Protein AF-A0AAP2CKX7-F1 (afdb_monomer_lite)

Organism: NCBI:txid2841044

Foldseek 3Di:
DDDDDDDDDDPPPPDPPPQQDVQVLFDWDDDQKTWTWADWFDFPFQKIWIWIWIGHPRKIWIWIKIARLQAQKIKTFTAKIADCQADRLPRDNDIDGLCVQLVVLVVVQLDDQDKDFVVRNQVSRPVRGSDMDMDRDPDRRPSSCRPPVPNNHRDGIGGGYHDD

pLDDT: mean 79.12, std 16.48, range [36.06, 96.19]

Radius of gyration: 20.87 Å; chains: 1; bounding box: 55×36×77 Å

Sequence (164 aa):
MNLAAAITLGAFAASPAMGFDLARCARDVSGIGYNSEEDHRDHGGGVVTYVAKTCINGDCIRASLVVGCGSGKMVSAVSACEEVEPGFCSGKTRAMDAADLVHPALLGMVNSDEALTMEDVARRLKSKALRVSSATLDREVCACRAAYPGLRNGKTRFRLGAGQ

Structure (mmCIF, N/CA/C/O backbone):
data_AF-A0AAP2CKX7-F1
#
_entry.id   AF-A0AAP2CKX7-F1
#
loop_
_atom_site.group_PDB
_atom_site.id
_atom_site.type_symbol
_atom_site.label_atom_id
_atom_site.label_alt_id
_atom_site.label_comp_id
_atom_site.label_asym_id
_atom_site.label_entity_id
_atom_site.label_seq_id
_atom_site.pdbx_PDB_ins_code
_atom_site.Cartn_x
_atom_site.Cartn_y
_atom_site.Cartn_z
_atom_site.occupancy
_atom_site.B_iso_or_equiv
_atom_site.auth_seq_id
_atom_site.auth_comp_id
_atom_site.auth_asym_id
_atom_site.auth_atom_id
_atom_site.pdbx_PDB_model_num
ATOM 1 N N . MET A 1 1 ? -39.928 -24.674 54.264 1.00 38.78 1 MET A N 1
ATOM 2 C CA . MET A 1 1 ? -39.775 -25.242 52.907 1.00 38.78 1 MET A CA 1
ATOM 3 C C . MET A 1 1 ? -39.306 -24.109 52.009 1.00 38.78 1 MET A C 1
ATOM 5 O O . MET A 1 1 ? -40.083 -23.197 51.768 1.00 38.78 1 MET A O 1
ATOM 9 N N . ASN A 1 2 ? -38.023 -24.093 51.643 1.00 36.06 2 ASN A N 1
ATOM 10 C CA . ASN A 1 2 ? -37.410 -22.997 50.886 1.00 36.06 2 ASN A CA 1
ATOM 11 C C . ASN A 1 2 ? -37.512 -23.288 49.383 1.00 36.06 2 ASN A C 1
ATOM 13 O O . ASN A 1 2 ? -37.008 -24.310 48.923 1.00 36.06 2 ASN A O 1
ATOM 17 N N . LEU A 1 3 ? -38.183 -22.402 48.644 1.00 46.50 3 LEU A N 1
ATOM 18 C CA . LEU A 1 3 ? -38.277 -22.424 47.185 1.00 46.50 3 LEU A CA 1
ATOM 19 C C . LEU A 1 3 ? -37.004 -21.788 46.601 1.00 46.50 3 LEU A C 1
ATOM 21 O O . LEU A 1 3 ? -36.755 -20.604 46.819 1.00 46.50 3 LEU A O 1
ATOM 25 N N . ALA A 1 4 ? -36.205 -22.559 45.865 1.00 46.38 4 ALA A N 1
ATOM 26 C CA . ALA A 1 4 ? -35.079 -22.046 45.090 1.00 46.38 4 ALA A CA 1
ATOM 27 C C . ALA A 1 4 ? -35.533 -21.811 43.640 1.00 46.38 4 ALA A C 1
ATOM 29 O O . ALA A 1 4 ? -35.856 -22.758 42.925 1.00 46.38 4 ALA A O 1
ATOM 30 N N . ALA A 1 5 ? -35.584 -20.546 43.222 1.00 51.22 5 ALA A N 1
ATOM 31 C CA . ALA A 1 5 ? -35.857 -20.150 41.844 1.00 51.22 5 ALA A CA 1
ATOM 32 C C . ALA A 1 5 ? -34.555 -20.203 41.027 1.00 51.22 5 ALA A C 1
ATOM 34 O O . ALA A 1 5 ? -33.625 -19.439 41.277 1.00 51.22 5 ALA A O 1
ATOM 35 N N . ALA A 1 6 ? -34.486 -21.113 40.056 1.00 50.28 6 ALA A N 1
ATOM 36 C CA . ALA A 1 6 ? -33.382 -21.209 39.109 1.00 50.28 6 ALA A CA 1
ATOM 37 C C . ALA A 1 6 ? -33.631 -20.263 37.922 1.00 50.28 6 ALA A C 1
ATOM 39 O O . ALA A 1 6 ? -34.524 -20.495 37.109 1.00 50.28 6 ALA A O 1
ATOM 40 N N . ILE A 1 7 ? -32.841 -19.192 37.825 1.00 57.84 7 ILE A N 1
ATOM 41 C CA . ILE A 1 7 ? -32.829 -18.286 36.671 1.00 57.84 7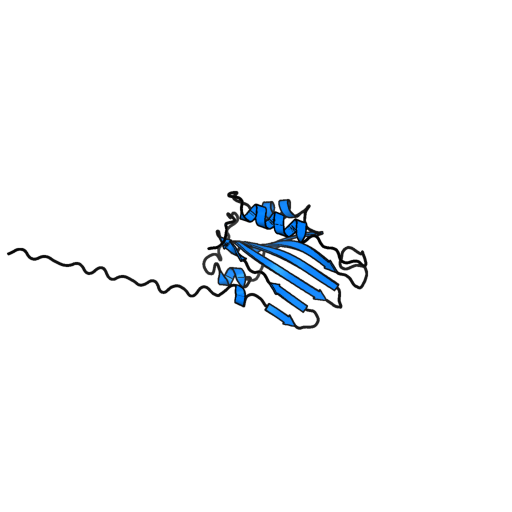 ILE A CA 1
ATOM 42 C C . ILE A 1 7 ? -31.951 -18.922 35.591 1.00 57.84 7 ILE A C 1
ATOM 44 O O . ILE A 1 7 ? -30.731 -18.999 35.723 1.00 57.84 7 ILE A O 1
ATOM 48 N N . THR A 1 8 ? -32.579 -19.401 34.524 1.00 55.12 8 THR A N 1
ATOM 49 C CA . THR A 1 8 ? -31.906 -19.905 33.324 1.00 55.12 8 THR A CA 1
ATOM 50 C C . THR A 1 8 ? -31.454 -18.707 32.486 1.00 55.12 8 THR A C 1
ATOM 52 O O . THR A 1 8 ? -32.265 -18.061 31.827 1.00 55.12 8 THR A O 1
ATOM 55 N N . LEU A 1 9 ? -30.159 -18.374 32.522 1.00 51.97 9 LEU A N 1
ATOM 56 C CA . LEU A 1 9 ? -29.577 -17.429 31.567 1.00 51.97 9 LEU A CA 1
ATOM 57 C C . LEU A 1 9 ? -29.549 -18.077 30.177 1.00 51.97 9 LEU A C 1
ATOM 59 O O . LEU A 1 9 ? -28.812 -19.033 29.940 1.00 51.97 9 LEU A O 1
ATOM 63 N N . GLY A 1 10 ? -30.348 -17.538 29.256 1.00 49.22 10 GLY A N 1
ATOM 64 C CA . GLY A 1 10 ? -30.274 -17.864 27.837 1.00 49.22 10 GLY A CA 1
ATOM 65 C C . GLY A 1 10 ? -28.946 -17.388 27.254 1.00 49.22 10 GLY A C 1
ATOM 66 O O . GLY A 1 10 ? -28.724 -16.189 27.091 1.00 49.22 10 GLY A O 1
ATOM 67 N N . ALA A 1 11 ? -28.063 -18.332 26.938 1.00 49.31 11 ALA A N 1
ATOM 68 C CA . ALA A 1 11 ? -26.871 -18.073 26.150 1.00 49.31 11 ALA A CA 1
ATOM 69 C C . ALA A 1 11 ? -27.298 -17.750 24.710 1.00 49.31 11 ALA A C 1
ATOM 71 O O . ALA A 1 11 ? -27.610 -18.645 23.925 1.00 49.31 11 ALA A O 1
ATOM 72 N N . PHE A 1 12 ? -27.327 -16.465 24.357 1.00 51.00 12 PHE A N 1
ATOM 73 C CA . PHE A 1 12 ? -27.335 -16.054 22.958 1.00 51.00 12 PHE A CA 1
ATOM 74 C C . PHE A 1 12 ? -25.998 -16.481 22.350 1.00 51.00 12 PHE A C 1
ATOM 76 O O . PHE A 1 12 ? -24.978 -15.818 22.530 1.00 51.00 12 PHE A O 1
ATOM 83 N N . ALA A 1 13 ? -25.997 -17.621 21.660 1.00 47.34 13 ALA A N 1
ATOM 84 C CA . ALA A 1 13 ? -24.900 -18.017 20.798 1.00 47.34 13 ALA A CA 1
ATOM 85 C C . ALA A 1 13 ? -24.795 -16.978 19.675 1.00 47.34 13 ALA A C 1
ATOM 87 O O . ALA A 1 13 ? -25.547 -17.018 18.700 1.00 47.34 13 ALA A O 1
ATOM 88 N N . ALA A 1 14 ? -23.889 -16.012 19.834 1.00 51.59 14 ALA A N 1
ATOM 89 C CA . ALA A 1 14 ? -23.436 -15.188 18.730 1.00 51.59 14 ALA A CA 1
ATOM 90 C C . ALA A 1 14 ? -22.883 -16.151 17.678 1.00 51.59 14 ALA A C 1
ATOM 92 O O . ALA A 1 14 ? -21.846 -16.780 17.884 1.00 51.59 14 ALA A O 1
ATOM 93 N N . SER A 1 15 ? -23.623 -16.342 16.585 1.00 44.16 15 SER A N 1
ATOM 94 C CA . SER A 1 15 ? -23.098 -17.080 15.442 1.00 44.16 15 SER A CA 1
ATOM 95 C C . SER A 1 15 ? -21.787 -16.402 15.045 1.00 44.16 15 SER A C 1
ATOM 97 O O . SER A 1 15 ? -21.792 -15.173 14.915 1.00 44.16 15 SER A O 1
ATOM 99 N N . PRO A 1 16 ? -20.668 -17.136 14.888 1.00 42.84 16 PRO A N 1
ATOM 100 C CA . PRO A 1 16 ? -19.464 -16.528 14.356 1.00 42.84 16 PRO A CA 1
ATOM 101 C C . PRO A 1 16 ? -19.859 -15.978 12.991 1.00 42.84 16 PRO A C 1
ATOM 103 O O . PRO A 1 16 ? -20.268 -16.731 12.105 1.00 42.84 16 PRO A O 1
ATOM 106 N N . ALA A 1 17 ? -19.838 -14.653 12.850 1.00 45.62 17 ALA A N 1
ATOM 107 C CA . ALA A 1 17 ? -19.926 -14.039 11.544 1.00 45.62 17 ALA A CA 1
ATOM 108 C C . ALA A 1 17 ? -18.815 -14.704 10.735 1.00 45.62 17 ALA A C 1
ATOM 110 O O . ALA A 1 17 ? -1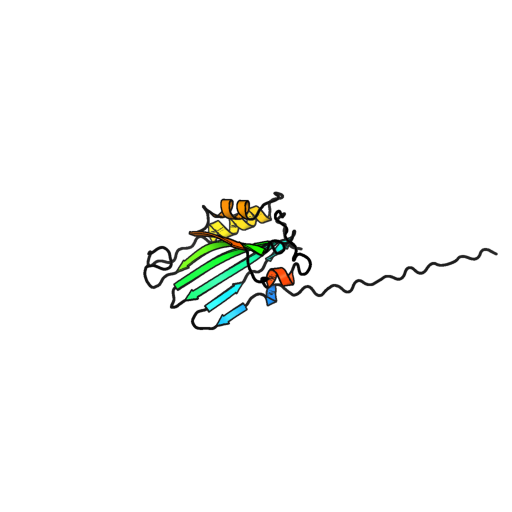7.646 -14.570 11.092 1.00 45.62 17 ALA A O 1
ATOM 111 N N . MET A 1 18 ? -19.183 -15.516 9.740 1.00 41.56 18 MET A N 1
ATOM 112 C CA . MET A 1 18 ? -18.214 -16.115 8.835 1.00 41.56 18 MET A CA 1
ATOM 113 C C . MET A 1 18 ? -17.551 -14.946 8.117 1.00 41.56 18 MET A C 1
ATOM 115 O O . MET A 1 18 ? -18.101 -14.411 7.153 1.00 41.56 18 MET A O 1
ATOM 119 N N . GLY A 1 19 ? -16.434 -14.483 8.680 1.00 49.94 19 GLY A N 1
ATOM 120 C CA . GLY A 1 19 ? -15.604 -13.444 8.108 1.00 49.94 19 GLY A CA 1
ATOM 121 C C . GLY A 1 19 ? -15.296 -13.871 6.688 1.00 49.94 19 GLY A C 1
ATOM 122 O O . GLY A 1 19 ? -14.912 -15.014 6.439 1.00 49.94 19 GLY A O 1
ATOM 123 N N . PHE A 1 20 ? -15.583 -12.992 5.739 1.00 55.59 20 PHE A N 1
ATOM 124 C CA . PHE A 1 20 ? -15.245 -13.246 4.354 1.00 55.59 20 PHE A CA 1
ATOM 125 C C . PHE A 1 20 ? -13.727 -13.460 4.293 1.00 55.59 20 PHE A C 1
ATOM 127 O O . PHE A 1 20 ? -12.968 -12.603 4.734 1.00 55.59 20 PHE A O 1
ATOM 134 N N . ASP A 1 21 ? -13.298 -14.625 3.816 1.00 70.88 21 ASP A N 1
ATOM 135 C CA . ASP A 1 21 ? -11.884 -14.995 3.783 1.00 70.88 21 ASP A CA 1
ATOM 136 C C . ASP A 1 21 ? -11.108 -14.045 2.854 1.00 70.88 21 ASP A C 1
ATOM 138 O O . ASP A 1 21 ? -11.460 -13.896 1.679 1.00 70.88 21 ASP A O 1
ATOM 142 N N . LEU A 1 22 ? -10.055 -13.405 3.375 1.00 74.69 22 LEU A N 1
ATOM 143 C CA . LEU A 1 22 ? -9.169 -12.519 2.613 1.00 74.69 22 LEU A CA 1
ATOM 144 C C . LEU A 1 22 ? -8.532 -13.230 1.415 1.00 74.69 22 LEU A C 1
ATOM 146 O O . LEU A 1 22 ? -8.267 -12.580 0.403 1.00 74.69 22 LEU A O 1
ATOM 150 N N . ALA A 1 23 ? -8.362 -14.554 1.470 1.00 72.00 23 ALA A N 1
ATOM 151 C CA . ALA A 1 23 ? -7.870 -15.333 0.338 1.00 72.00 23 ALA A CA 1
ATOM 152 C C . ALA A 1 23 ? -8.805 -15.249 -0.882 1.00 72.00 23 ALA A C 1
ATOM 154 O O . ALA A 1 23 ? -8.352 -15.355 -2.017 1.00 72.00 23 ALA A O 1
ATOM 155 N N . ARG A 1 24 ? -10.105 -14.983 -0.682 1.00 75.69 24 ARG A N 1
ATOM 156 C CA . ARG A 1 24 ? -11.073 -14.773 -1.777 1.00 75.69 24 ARG A CA 1
ATOM 157 C C . ARG A 1 24 ? -10.989 -13.385 -2.409 1.00 75.69 24 ARG A C 1
ATOM 159 O O . ARG A 1 24 ? -11.680 -13.128 -3.398 1.00 75.69 24 ARG A O 1
ATOM 166 N N . CYS A 1 25 ? -10.211 -12.477 -1.822 1.00 77.19 25 CYS A N 1
ATOM 167 C CA . CYS A 1 25 ? -9.926 -11.181 -2.423 1.00 77.19 25 CYS A CA 1
ATOM 168 C C . CYS A 1 25 ? -8.808 -11.243 -3.454 1.00 77.19 25 CYS A C 1
ATOM 170 O O . CYS A 1 25 ? -8.800 -10.383 -4.332 1.00 77.19 25 CYS A O 1
ATOM 172 N N . ALA A 1 26 ? -7.963 -12.279 -3.409 1.00 76.75 26 ALA A N 1
ATOM 173 C CA . ALA A 1 26 ? -7.012 -12.519 -4.475 1.00 76.75 26 ALA A CA 1
ATOM 174 C C . ALA A 1 26 ? -7.781 -12.705 -5.788 1.00 76.75 26 ALA A C 1
ATOM 176 O O . ALA A 1 26 ? -8.664 -13.563 -5.905 1.00 76.75 26 ALA A O 1
ATOM 177 N N . ARG A 1 27 ? -7.511 -11.834 -6.754 1.00 71.75 27 ARG A N 1
ATOM 178 C CA . ARG A 1 27 ? -8.191 -11.824 -8.047 1.00 71.75 27 ARG A CA 1
ATOM 179 C C . ARG A 1 27 ? -7.157 -11.672 -9.132 1.00 71.75 27 ARG A C 1
ATOM 181 O O . ARG A 1 27 ? -6.416 -10.702 -9.114 1.00 71.75 27 ARG A O 1
ATOM 188 N N . ASP A 1 28 ? -7.211 -12.570 -10.103 1.00 57.94 28 ASP A N 1
ATOM 189 C CA . ASP A 1 28 ? -6.584 -12.397 -11.404 1.00 57.94 28 ASP A CA 1
ATOM 190 C C . ASP A 1 28 ? -7.646 -11.894 -12.380 1.00 57.94 28 ASP A C 1
ATOM 192 O O . ASP A 1 28 ? -8.629 -12.583 -12.662 1.00 57.94 28 ASP A O 1
ATOM 196 N N . VAL A 1 29 ? -7.481 -10.675 -12.888 1.00 52.41 29 VAL A N 1
ATOM 197 C CA . VAL A 1 29 ? -8.345 -10.126 -13.936 1.00 52.41 29 VAL A CA 1
ATOM 198 C C . VAL A 1 29 ? -7.585 -10.197 -15.254 1.00 52.41 29 VAL A C 1
ATOM 200 O O . VAL A 1 29 ? -6.686 -9.399 -15.517 1.00 52.41 29 VAL A O 1
ATOM 203 N N . SER A 1 30 ? -7.950 -11.170 -16.088 1.00 39.97 30 SER A N 1
ATOM 204 C CA . SER A 1 30 ? -7.443 -11.317 -17.453 1.00 39.97 30 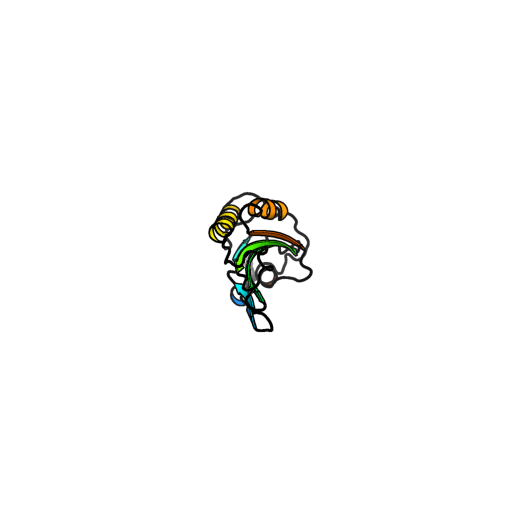SER A CA 1
ATOM 205 C C . SER A 1 30 ? -8.237 -10.429 -18.424 1.00 39.97 30 SER A C 1
ATOM 207 O O . SER A 1 30 ? -9.419 -10.683 -18.664 1.00 39.97 30 SER A O 1
ATOM 209 N N . GLY A 1 31 ? -7.598 -9.399 -18.990 1.00 51.97 31 GLY A N 1
ATOM 210 C CA . GLY A 1 31 ? -8.127 -8.535 -20.055 1.00 51.97 31 GLY A CA 1
ATOM 211 C C . GLY A 1 31 ? -7.009 -8.028 -20.982 1.00 51.97 31 GLY A C 1
ATOM 212 O O . GLY A 1 31 ? -5.946 -8.643 -21.054 1.00 51.97 31 GLY A O 1
ATOM 213 N N . ILE A 1 32 ? -7.225 -6.907 -21.694 1.00 44.94 32 ILE A N 1
ATOM 214 C CA . ILE A 1 32 ? -6.149 -6.158 -22.385 1.00 44.94 32 ILE A CA 1
ATOM 215 C C . ILE A 1 32 ? -5.276 -5.525 -21.289 1.00 44.94 32 ILE A C 1
ATOM 217 O O . ILE A 1 32 ? -5.475 -4.382 -20.889 1.00 44.94 32 ILE A O 1
ATOM 221 N N . GLY A 1 33 ? -4.400 -6.346 -20.716 1.00 56.81 33 GLY A N 1
ATOM 222 C CA . GLY A 1 33 ? -3.690 -6.092 -19.469 1.00 56.81 33 GLY A CA 1
ATOM 223 C C . GLY A 1 33 ? -4.048 -7.113 -18.385 1.00 56.81 33 GLY A C 1
ATOM 224 O O . GLY A 1 33 ? -5.161 -7.641 -18.335 1.00 56.81 33 GLY A O 1
ATOM 225 N N . TYR A 1 34 ? -3.080 -7.405 -17.522 1.00 70.81 34 TYR A N 1
ATOM 226 C CA . TYR A 1 34 ? -3.242 -8.306 -16.382 1.00 70.81 34 TYR A CA 1
ATOM 227 C C . TYR A 1 34 ? -3.188 -7.478 -15.103 1.00 70.81 34 TYR A C 1
ATOM 229 O O . TYR A 1 34 ? -2.181 -6.824 -14.834 1.00 70.81 34 TYR A O 1
ATOM 237 N N . ASN A 1 35 ? -4.286 -7.480 -14.347 1.00 80.69 35 ASN A N 1
ATOM 238 C CA . ASN A 1 35 ? -4.329 -6.922 -13.000 1.00 80.69 35 ASN A CA 1
ATOM 239 C C . ASN A 1 35 ? -4.484 -8.067 -12.014 1.00 80.69 35 ASN A C 1
ATOM 241 O O . ASN A 1 35 ? -5.420 -8.857 -12.158 1.00 80.69 35 ASN A O 1
ATOM 245 N N . SER A 1 36 ? -3.617 -8.125 -11.012 1.00 85.81 36 SER A N 1
ATOM 246 C CA . SER A 1 36 ? -3.781 -9.046 -9.899 1.00 85.81 36 SER A CA 1
ATOM 247 C C . SER A 1 36 ? -3.638 -8.372 -8.551 1.00 85.81 36 SER A C 1
ATOM 249 O O . SER A 1 36 ? -2.891 -7.406 -8.394 1.00 85.81 36 SER A O 1
ATOM 251 N N . GLU A 1 37 ? -4.389 -8.890 -7.586 1.00 88.88 37 GLU A N 1
ATOM 252 C CA . GLU A 1 37 ? -4.241 -8.583 -6.168 1.00 88.88 37 GLU A CA 1
ATOM 253 C C . GLU A 1 37 ? -3.839 -9.870 -5.442 1.00 88.88 37 GLU A C 1
ATOM 255 O O . GLU A 1 37 ? -4.457 -10.917 -5.638 1.00 88.88 37 GLU A O 1
ATOM 260 N N . GLU A 1 38 ? -2.789 -9.801 -4.631 1.00 89.06 38 GLU A N 1
ATOM 261 C CA . GLU A 1 38 ? -2.229 -10.925 -3.880 1.00 89.06 38 GLU A CA 1
ATOM 262 C C . GLU A 1 38 ? -1.813 -10.482 -2.467 1.00 89.06 38 GLU A C 1
ATOM 264 O O . GLU A 1 38 ? -1.803 -9.291 -2.145 1.00 89.06 38 GLU A O 1
ATOM 269 N N . ASP A 1 39 ? -1.487 -11.437 -1.593 1.00 87.69 39 ASP A N 1
ATOM 270 C CA . ASP A 1 39 ? -0.962 -11.177 -0.244 1.00 87.69 39 ASP A CA 1
ATOM 271 C C . ASP A 1 39 ? -1.807 -10.219 0.616 1.00 87.69 39 ASP A C 1
ATOM 273 O O . ASP A 1 39 ? -1.285 -9.357 1.333 1.00 87.69 39 ASP A O 1
ATOM 277 N N . HIS A 1 40 ? -3.132 -10.377 0.575 1.00 89.62 40 HIS A N 1
ATOM 278 C CA . HIS A 1 40 ? -4.028 -9.632 1.454 1.00 89.62 40 HIS A CA 1
ATOM 279 C C . HIS A 1 40 ? -3.763 -9.974 2.925 1.00 89.62 40 HIS A C 1
ATOM 281 O O . HIS A 1 40 ? -3.778 -11.139 3.320 1.00 89.62 40 HIS A O 1
ATOM 287 N N . ARG A 1 41 ? -3.550 -8.949 3.752 1.00 89.12 41 ARG A N 1
ATOM 288 C CA . ARG A 1 41 ? -3.320 -9.069 5.196 1.00 89.12 41 ARG A CA 1
ATOM 289 C C . ARG A 1 41 ? -4.162 -8.052 5.948 1.00 89.12 41 ARG A C 1
ATOM 291 O O . ARG A 1 41 ? -4.224 -6.886 5.555 1.00 89.12 41 ARG A O 1
ATOM 298 N N . ASP A 1 42 ? -4.776 -8.501 7.032 1.00 89.88 42 ASP A N 1
ATOM 299 C CA . ASP A 1 42 ? -5.361 -7.634 8.049 1.00 89.88 42 ASP A CA 1
ATOM 300 C C . ASP A 1 42 ? -4.285 -7.251 9.075 1.00 89.88 42 ASP A C 1
ATOM 302 O O . ASP A 1 42 ? -3.517 -8.106 9.516 1.00 89.88 42 ASP A O 1
ATOM 306 N N . HIS A 1 43 ? -4.230 -5.971 9.444 1.00 86.50 43 HIS A N 1
ATOM 307 C CA . HIS A 1 43 ? -3.319 -5.439 10.458 1.00 86.50 43 HIS A CA 1
ATOM 308 C C . HIS A 1 43 ? -4.037 -4.906 11.697 1.00 86.50 43 HIS A C 1
ATOM 310 O O . HIS A 1 43 ? -3.486 -4.088 12.427 1.00 86.50 43 HIS A O 1
ATOM 316 N N . GLY A 1 44 ? -5.289 -5.276 11.947 1.00 84.00 44 GLY A N 1
ATOM 317 C CA . GLY A 1 44 ? -6.031 -4.678 13.054 1.00 84.00 44 GLY A CA 1
ATOM 318 C C . GLY A 1 44 ? -6.406 -3.208 12.789 1.00 84.00 44 GLY A C 1
ATOM 319 O O . GLY A 1 44 ? -6.032 -2.580 11.795 1.00 84.00 44 GLY A O 1
ATOM 320 N N . GLY A 1 45 ? -7.204 -2.629 13.690 1.00 83.12 45 GLY A N 1
ATOM 321 C CA . GLY A 1 45 ? -7.468 -1.182 13.705 1.00 83.12 45 GLY A CA 1
ATOM 322 C C . GLY A 1 45 ? -8.206 -0.617 12.481 1.00 83.12 45 GLY A C 1
ATOM 323 O O . GLY A 1 45 ? -8.384 0.601 12.396 1.00 83.12 45 GLY A O 1
ATOM 324 N N . GLY A 1 46 ? -8.676 -1.465 11.562 1.00 87.69 46 GLY A N 1
ATOM 325 C CA . GLY A 1 46 ? -9.291 -1.044 10.307 1.00 87.69 46 GLY A CA 1
ATOM 326 C C . GLY A 1 46 ? -8.312 -0.795 9.170 1.00 87.69 46 GLY A C 1
ATOM 327 O O . GLY A 1 46 ? -8.631 0.008 8.290 1.00 87.69 46 GLY A O 1
ATOM 328 N N . VAL A 1 47 ? -7.137 -1.426 9.196 1.00 90.00 47 VAL A N 1
ATOM 329 C CA . VAL A 1 47 ? -6.152 -1.327 8.120 1.00 90.00 47 VAL A CA 1
ATOM 330 C C . VAL A 1 47 ? -5.850 -2.684 7.523 1.00 90.00 47 VAL A C 1
ATOM 332 O O . VAL A 1 47 ? -5.621 -3.658 8.229 1.00 90.00 47 VAL A O 1
ATOM 335 N N . VAL A 1 48 ? -5.806 -2.711 6.197 1.00 91.31 48 VAL A N 1
ATOM 336 C CA . VAL A 1 48 ? -5.417 -3.882 5.416 1.00 91.31 48 VAL A CA 1
ATOM 337 C C . VAL A 1 48 ? -4.272 -3.522 4.480 1.00 91.31 48 VAL A C 1
ATOM 339 O O . VAL A 1 48 ? -4.141 -2.369 4.056 1.00 91.31 48 VAL A O 1
ATOM 342 N N . THR A 1 49 ? -3.460 -4.512 4.126 1.00 92.00 49 THR A N 1
ATOM 343 C CA . THR A 1 49 ? -2.500 -4.394 3.026 1.00 92.00 49 THR A CA 1
ATOM 344 C C . THR A 1 49 ? -2.697 -5.485 2.004 1.00 92.00 49 THR A C 1
ATOM 346 O O . THR A 1 49 ? -3.216 -6.544 2.333 1.00 92.00 49 THR A O 1
ATOM 349 N N . TYR A 1 50 ? -2.233 -5.242 0.788 1.00 92.00 50 TYR A N 1
ATOM 350 C CA . TYR A 1 50 ? -2.120 -6.249 -0.260 1.00 92.00 50 TYR A CA 1
ATOM 351 C C . TYR A 1 50 ? -1.109 -5.788 -1.304 1.00 92.00 50 TYR A C 1
ATOM 353 O O . TYR A 1 50 ? -0.703 -4.622 -1.320 1.00 92.00 50 TYR A O 1
ATOM 361 N N . VAL A 1 51 ? -0.670 -6.702 -2.154 1.00 91.75 51 VAL A N 1
ATOM 362 C CA . VAL A 1 51 ? 0.162 -6.397 -3.313 1.00 91.75 51 VAL A CA 1
ATOM 363 C C . VAL A 1 51 ? -0.746 -6.338 -4.531 1.00 91.75 51 VAL A C 1
ATOM 365 O O . VAL A 1 51 ? -1.524 -7.255 -4.760 1.00 91.75 51 VAL A O 1
ATOM 368 N N . ALA A 1 52 ? -0.653 -5.265 -5.311 1.00 91.25 52 ALA A N 1
ATOM 369 C CA . ALA A 1 52 ? -1.256 -5.208 -6.634 1.00 91.25 52 ALA A CA 1
ATOM 370 C C . ALA A 1 52 ? -0.175 -5.261 -7.706 1.00 91.25 52 ALA A C 1
ATOM 372 O O . ALA A 1 52 ? 0.850 -4.575 -7.604 1.00 91.25 52 ALA A O 1
ATOM 373 N N . LYS A 1 53 ? -0.430 -6.033 -8.756 1.00 91.31 53 LYS A N 1
ATOM 374 C CA . LYS A 1 53 ? 0.361 -6.050 -9.979 1.00 91.31 53 LYS A CA 1
ATOM 375 C C . LYS A 1 53 ? -0.520 -5.615 -11.140 1.00 91.31 53 LYS A C 1
ATOM 377 O O . LYS A 1 53 ? -1.614 -6.136 -11.315 1.00 91.31 53 LYS A O 1
ATOM 382 N N . THR A 1 54 ? -0.028 -4.692 -11.951 1.00 88.88 54 THR A N 1
ATOM 383 C CA . THR A 1 54 ? -0.689 -4.251 -13.182 1.00 88.88 54 THR A CA 1
ATOM 384 C C . THR A 1 54 ? 0.309 -4.355 -14.313 1.00 88.88 54 THR A C 1
ATOM 386 O O . THR A 1 54 ? 1.372 -3.746 -14.234 1.00 88.88 54 THR A O 1
ATOM 389 N N . CYS A 1 55 ? -0.043 -5.092 -15.361 1.00 86.38 55 CYS A N 1
ATOM 390 C CA . CYS A 1 55 ? 0.740 -5.199 -16.582 1.00 86.38 55 CYS A CA 1
ATOM 391 C C . CYS A 1 55 ? -0.065 -4.732 -17.793 1.00 86.38 55 CYS A C 1
ATOM 393 O O . CYS A 1 55 ? -1.207 -5.159 -17.968 1.00 86.38 55 CYS A O 1
ATOM 395 N N . ILE A 1 56 ? 0.533 -3.909 -18.651 1.00 85.12 56 ILE A N 1
ATOM 396 C CA . ILE A 1 56 ? -0.049 -3.412 -19.901 1.00 85.12 56 ILE A CA 1
ATOM 397 C C . ILE A 1 56 ? 1.020 -3.534 -20.987 1.00 85.12 56 ILE A C 1
ATOM 399 O O . ILE A 1 56 ? 2.104 -2.992 -20.838 1.00 85.12 56 ILE A O 1
ATOM 403 N N . ASN A 1 57 ? 0.728 -4.257 -22.073 1.00 84.12 57 ASN A N 1
ATOM 404 C CA . ASN A 1 57 ? 1.633 -4.424 -23.225 1.00 84.12 57 ASN A CA 1
ATOM 405 C C . ASN A 1 57 ? 3.066 -4.896 -22.882 1.00 84.12 57 ASN A C 1
ATOM 407 O O . ASN A 1 57 ? 4.003 -4.614 -23.618 1.00 84.12 57 ASN A O 1
ATOM 411 N N . GLY A 1 58 ? 3.234 -5.645 -21.788 1.00 81.50 58 GLY A N 1
ATOM 412 C CA . GLY A 1 58 ? 4.538 -6.129 -21.319 1.00 81.50 58 GLY A CA 1
ATOM 413 C C . GLY A 1 58 ? 5.193 -5.248 -20.254 1.00 81.50 58 GLY A C 1
ATOM 414 O O . GLY A 1 58 ? 6.062 -5.739 -19.541 1.00 81.50 58 GLY A O 1
ATOM 415 N N . ASP A 1 59 ? 4.730 -4.012 -20.071 1.00 86.50 59 ASP A N 1
ATOM 416 C CA . ASP A 1 59 ? 5.161 -3.157 -18.970 1.00 86.50 59 ASP A CA 1
ATOM 417 C C . ASP A 1 59 ? 4.379 -3.500 -17.699 1.00 86.50 59 ASP A C 1
ATOM 419 O O . ASP A 1 59 ? 3.149 -3.533 -17.718 1.00 86.50 59 ASP A O 1
ATOM 423 N N . CYS A 1 60 ? 5.064 -3.739 -16.584 1.00 88.81 60 CYS A N 1
ATOM 424 C CA . CYS A 1 60 ? 4.469 -4.181 -15.329 1.00 88.81 60 CYS A CA 1
ATOM 425 C C . CYS A 1 60 ? 4.870 -3.283 -14.157 1.00 88.81 60 CYS A C 1
ATOM 427 O O . CYS A 1 60 ? 6.039 -2.990 -13.946 1.00 88.81 60 CYS A O 1
ATOM 429 N N . ILE A 1 61 ? 3.904 -2.910 -13.321 1.00 90.88 61 ILE A N 1
ATOM 430 C CA . ILE A 1 61 ? 4.129 -2.308 -12.003 1.00 90.88 61 ILE A CA 1
ATOM 431 C C . ILE A 1 61 ? 3.660 -3.289 -10.940 1.00 90.88 61 ILE A C 1
ATOM 433 O O . ILE A 1 61 ? 2.574 -3.856 -11.046 1.00 90.88 61 ILE A O 1
ATOM 437 N N . ARG A 1 62 ? 4.448 -3.423 -9.876 1.00 92.88 62 ARG A N 1
ATOM 438 C CA . ARG A 1 62 ? 4.028 -4.037 -8.618 1.00 92.88 62 ARG A CA 1
ATOM 439 C C . ARG A 1 62 ? 4.033 -2.976 -7.525 1.00 92.88 62 ARG A C 1
ATOM 441 O O . ARG A 1 62 ? 5.001 -2.228 -7.383 1.00 92.88 62 ARG A O 1
ATOM 448 N N . ALA A 1 63 ? 2.958 -2.904 -6.751 1.00 93.50 63 ALA A N 1
ATOM 449 C CA . ALA A 1 63 ? 2.817 -1.967 -5.648 1.00 93.50 63 ALA A CA 1
ATOM 450 C C . ALA A 1 63 ? 2.299 -2.664 -4.392 1.00 93.50 63 ALA A C 1
ATOM 452 O O . ALA A 1 63 ? 1.373 -3.467 -4.452 1.00 93.50 63 ALA A O 1
ATOM 453 N N . SER A 1 64 ? 2.863 -2.308 -3.242 1.00 94.62 64 SER A N 1
ATOM 454 C CA . SER A 1 64 ? 2.280 -2.632 -1.944 1.00 94.62 64 SER A CA 1
ATOM 455 C C . SER A 1 64 ? 1.299 -1.532 -1.556 1.00 94.62 64 SER A C 1
ATOM 457 O O . SER A 1 64 ? 1.650 -0.348 -1.529 1.00 94.62 64 SER A O 1
ATOM 459 N N . LEU A 1 65 ? 0.065 -1.924 -1.270 1.00 94.38 65 LEU A N 1
ATOM 460 C CA . LEU A 1 65 ? -1.043 -1.034 -0.955 1.00 94.38 65 LEU A CA 1
ATOM 461 C C . LEU A 1 65 ? -1.361 -1.137 0.530 1.00 94.38 65 LEU A C 1
ATOM 463 O O . LEU A 1 65 ? -1.448 -2.235 1.074 1.00 94.38 65 LEU A O 1
ATOM 467 N N . VAL A 1 66 ? -1.545 0.010 1.179 1.00 94.25 66 VAL A N 1
ATOM 468 C CA . VAL A 1 66 ? -2.017 0.128 2.563 1.00 94.25 66 VAL A CA 1
ATOM 469 C C . VAL A 1 66 ? -3.331 0.887 2.527 1.00 94.25 66 VAL A C 1
ATOM 471 O O . VAL A 1 66 ? -3.364 2.016 2.039 1.00 94.25 66 VAL A O 1
ATOM 474 N N . VAL A 1 67 ? -4.414 0.286 3.016 1.00 92.75 67 VAL A N 1
ATOM 475 C CA . VAL A 1 67 ? -5.759 0.870 2.939 1.00 92.75 67 VAL A CA 1
ATOM 476 C C . VAL A 1 67 ? -6.367 0.997 4.325 1.00 92.75 67 VAL A C 1
ATOM 478 O O . VAL A 1 67 ? -6.468 0.026 5.069 1.00 92.75 67 VAL A O 1
ATOM 481 N N . GLY A 1 68 ? -6.805 2.208 4.655 1.00 91.94 68 GLY A N 1
ATOM 482 C CA . GLY A 1 68 ? -7.565 2.511 5.858 1.00 91.94 68 GLY A CA 1
ATOM 483 C C . GLY A 1 68 ? -9.042 2.356 5.562 1.00 91.94 68 GLY A C 1
ATOM 484 O O . GLY A 1 68 ? -9.663 3.262 5.009 1.00 91.94 68 GLY A O 1
ATOM 485 N N . CYS A 1 69 ? -9.614 1.224 5.956 1.00 89.88 69 CYS A N 1
ATOM 486 C CA . CYS A 1 69 ? -10.959 0.811 5.571 1.00 89.88 69 CYS A CA 1
ATOM 487 C C . CYS A 1 69 ? -12.049 1.791 5.995 1.00 89.88 69 CYS A C 1
ATOM 489 O O . CYS A 1 69 ? -13.072 1.890 5.326 1.00 89.88 69 CYS A O 1
ATOM 491 N N . GLY A 1 70 ? -11.824 2.548 7.073 1.00 88.75 70 GLY A N 1
ATOM 492 C CA . GLY A 1 70 ? -12.789 3.552 7.496 1.00 88.75 70 GLY A CA 1
ATOM 493 C C . GLY A 1 70 ? -12.725 4.871 6.745 1.00 88.75 70 GLY A C 1
ATOM 494 O O . GLY A 1 70 ? -13.767 5.399 6.377 1.00 88.75 70 GLY A O 1
ATOM 495 N N . SER A 1 71 ? -11.537 5.423 6.500 1.00 89.19 71 SER A N 1
ATOM 496 C CA . SER A 1 71 ? -11.422 6.675 5.735 1.00 89.19 71 SER A CA 1
ATOM 497 C C . SER A 1 71 ? -11.457 6.477 4.224 1.00 89.19 71 SER A C 1
ATOM 499 O O . SER A 1 71 ? -11.553 7.465 3.501 1.00 89.19 71 SER A O 1
ATOM 501 N N . GLY A 1 72 ? -11.293 5.244 3.742 1.00 88.94 72 GLY A N 1
ATOM 502 C CA . GLY A 1 72 ? -11.044 4.966 2.329 1.00 88.94 72 GLY A CA 1
ATOM 503 C C . GLY A 1 72 ? -9.689 5.492 1.845 1.00 88.94 72 GLY A C 1
ATOM 504 O O . GLY A 1 72 ? -9.405 5.435 0.652 1.00 88.94 72 GLY A O 1
ATOM 505 N N . LYS A 1 73 ? -8.837 6.019 2.738 1.00 92.50 73 LYS A N 1
ATOM 506 C CA . LYS A 1 73 ? -7.498 6.478 2.368 1.00 92.50 73 LYS A CA 1
ATOM 507 C C . LYS A 1 73 ? -6.620 5.284 2.029 1.00 92.50 73 LYS A C 1
ATOM 509 O O . LYS A 1 73 ? -6.611 4.283 2.743 1.00 92.50 73 LYS A O 1
ATOM 514 N N . MET A 1 74 ? -5.839 5.438 0.976 1.00 93.69 74 MET A N 1
ATOM 515 C CA . MET A 1 74 ? -4.913 4.443 0.475 1.00 93.69 74 MET A CA 1
ATOM 516 C C . MET A 1 74 ? -3.541 5.065 0.258 1.00 93.69 74 MET A C 1
ATOM 518 O O . MET A 1 74 ? -3.426 6.181 -0.250 1.00 93.69 74 MET A O 1
ATOM 522 N N . VAL A 1 75 ? -2.502 4.311 0.596 1.00 96.19 75 VAL A N 1
ATOM 523 C CA . VAL A 1 75 ? -1.120 4.569 0.199 1.00 96.19 75 VAL A CA 1
ATOM 524 C C . VAL A 1 75 ? -0.688 3.457 -0.744 1.00 96.19 75 VAL A C 1
ATOM 526 O O . VAL A 1 75 ? -0.809 2.283 -0.412 1.00 96.19 75 VAL A O 1
ATOM 529 N N . SER A 1 76 ? -0.184 3.836 -1.913 1.00 95.50 76 SER A N 1
ATOM 530 C CA . SER A 1 76 ? 0.442 2.943 -2.885 1.00 95.50 76 SER A CA 1
ATOM 531 C C . SER A 1 76 ? 1.947 3.179 -2.870 1.00 95.50 76 SER A C 1
ATOM 533 O O . SER A 1 76 ? 2.396 4.312 -3.058 1.00 95.50 76 SER A O 1
ATOM 535 N N . ALA A 1 77 ? 2.718 2.123 -2.630 1.00 96.19 77 ALA A N 1
ATOM 536 C CA . ALA A 1 77 ? 4.172 2.120 -2.704 1.00 96.19 77 ALA A CA 1
ATOM 537 C C . ALA A 1 77 ? 4.607 1.177 -3.827 1.00 96.19 77 ALA A C 1
ATOM 539 O O . ALA A 1 77 ? 4.588 -0.041 -3.662 1.00 96.19 77 ALA A O 1
ATOM 540 N N . VAL A 1 78 ? 4.990 1.746 -4.972 1.00 94.00 78 VAL A N 1
ATOM 541 C CA . VAL A 1 78 ? 5.501 0.986 -6.119 1.00 94.00 78 VAL A CA 1
ATOM 542 C C . VAL A 1 78 ? 6.826 0.346 -5.724 1.00 94.00 78 VAL A C 1
ATOM 544 O O . VAL A 1 78 ? 7.820 1.044 -5.507 1.00 94.00 78 VAL A O 1
ATOM 547 N N . SER A 1 79 ? 6.815 -0.976 -5.601 1.00 92.88 79 SER A N 1
ATOM 548 C CA . SER A 1 79 ? 7.944 -1.787 -5.162 1.00 92.88 79 SER A CA 1
ATOM 549 C C . SER A 1 79 ? 8.702 -2.401 -6.326 1.00 92.88 79 SER A C 1
ATOM 551 O O . SER A 1 79 ? 9.897 -2.593 -6.189 1.00 92.88 79 SER A O 1
ATOM 553 N N . ALA A 1 80 ? 8.069 -2.642 -7.474 1.00 92.12 80 ALA A N 1
ATOM 554 C CA . ALA A 1 80 ? 8.786 -3.049 -8.676 1.00 92.12 80 ALA A CA 1
ATOM 555 C C . ALA A 1 80 ? 8.175 -2.430 -9.931 1.00 92.12 80 ALA A C 1
ATOM 557 O O . ALA A 1 80 ? 6.990 -2.084 -9.963 1.00 92.12 80 ALA A O 1
ATOM 558 N N . CYS A 1 81 ? 9.005 -2.272 -10.952 1.00 89.81 81 CYS A N 1
ATOM 559 C CA . CYS A 1 81 ? 8.599 -1.779 -12.254 1.00 89.81 81 CYS A CA 1
ATOM 560 C C . CYS A 1 81 ? 9.455 -2.439 -13.338 1.00 89.81 81 CYS A C 1
ATOM 562 O O . CYS A 1 81 ? 10.680 -2.371 -13.287 1.00 89.81 81 CYS A O 1
ATOM 564 N N . GLU A 1 82 ? 8.812 -3.072 -14.306 1.00 88.69 82 GLU A N 1
ATOM 565 C CA . GLU A 1 82 ? 9.425 -3.679 -15.482 1.00 88.69 82 GLU A CA 1
ATOM 566 C C . GLU A 1 82 ? 8.871 -2.950 -16.704 1.00 88.69 82 GLU A C 1
ATOM 568 O O . GLU A 1 82 ? 7.658 -2.813 -16.826 1.00 88.69 82 GLU A O 1
ATOM 573 N N . GLU A 1 83 ? 9.736 -2.454 -17.587 1.00 86.31 83 GLU A N 1
ATOM 574 C CA . GLU A 1 83 ? 9.304 -1.851 -18.850 1.00 86.31 83 GLU A CA 1
ATOM 575 C C . GLU A 1 83 ? 10.016 -2.493 -20.041 1.00 86.31 83 GLU A C 1
ATOM 577 O O . GLU A 1 83 ? 11.216 -2.782 -19.984 1.00 86.31 83 GLU A O 1
ATOM 582 N N . VAL A 1 84 ? 9.258 -2.708 -21.111 1.00 78.56 84 VAL A N 1
ATOM 583 C CA . VAL A 1 84 ? 9.712 -3.165 -22.424 1.00 78.56 84 VAL A CA 1
ATOM 584 C C . VAL A 1 84 ? 10.044 -1.958 -23.298 1.00 78.56 84 VAL A C 1
ATOM 586 O O . VAL A 1 84 ? 11.096 -1.939 -23.939 1.00 78.56 84 VAL A O 1
ATOM 589 N N . GLU A 1 85 ? 9.189 -0.931 -23.287 1.00 71.94 85 GLU A N 1
ATOM 590 C CA . GLU A 1 85 ? 9.430 0.336 -23.983 1.00 71.94 85 GLU A CA 1
ATOM 591 C C . GLU A 1 85 ? 9.814 1.455 -22.997 1.00 71.94 85 GLU A C 1
ATOM 593 O O . GLU A 1 85 ? 9.273 1.530 -21.892 1.00 71.94 85 GLU A O 1
ATOM 598 N N . PRO A 1 86 ? 10.745 2.359 -23.363 1.00 73.56 86 PRO A N 1
ATOM 599 C CA . PRO A 1 86 ? 11.110 3.467 -22.491 1.00 73.56 86 PRO A CA 1
ATOM 600 C C . PRO A 1 86 ? 9.923 4.398 -22.221 1.00 73.56 86 PRO A C 1
ATOM 602 O O . PRO A 1 86 ? 9.364 4.981 -23.148 1.00 73.56 86 PRO A O 1
ATOM 605 N N . GLY A 1 87 ? 9.612 4.635 -20.945 1.00 73.88 87 GLY A N 1
ATOM 606 C CA . GLY A 1 87 ? 8.708 5.719 -20.534 1.00 73.88 87 GLY A CA 1
ATOM 607 C C . GLY A 1 87 ? 7.683 5.333 -19.473 1.00 73.88 87 GLY A C 1
ATOM 608 O O . GLY A 1 87 ? 7.076 6.219 -18.870 1.00 73.88 87 GLY A O 1
ATOM 609 N N . PHE A 1 88 ? 7.534 4.042 -19.188 1.00 76.56 88 PHE A N 1
ATOM 610 C CA . PHE A 1 88 ? 6.590 3.526 -18.199 1.00 76.56 88 PHE A CA 1
ATOM 611 C C . PHE A 1 88 ? 7.171 3.547 -16.770 1.00 76.56 88 PHE A C 1
ATOM 613 O O . PHE A 1 88 ? 6.580 4.091 -15.836 1.00 76.56 88 PHE A O 1
ATOM 620 N N . CYS A 1 89 ? 8.391 3.042 -16.612 1.00 74.94 89 CYS A N 1
ATOM 621 C CA . CYS A 1 89 ? 9.188 2.937 -15.391 1.00 74.94 89 CYS A CA 1
ATOM 622 C C . CYS A 1 89 ? 10.269 4.020 -15.301 1.00 74.94 89 CYS A C 1
ATOM 624 O O . CYS A 1 89 ? 11.454 3.730 -15.140 1.00 74.94 89 CYS A O 1
ATOM 626 N N . SER A 1 90 ? 9.885 5.297 -15.365 1.00 70.94 90 SER A N 1
ATOM 627 C CA . SER A 1 90 ? 10.821 6.441 -15.338 1.00 70.94 90 SER A CA 1
ATOM 628 C C . SER A 1 90 ? 11.832 6.494 -16.502 1.00 70.94 90 SER A C 1
ATOM 630 O O . SER A 1 90 ? 12.834 7.202 -16.404 1.00 70.94 90 SER A O 1
ATOM 632 N N . GLY A 1 91 ? 11.552 5.798 -17.614 1.00 63.06 91 GLY A N 1
ATOM 633 C CA . GLY A 1 91 ? 12.313 5.894 -18.869 1.00 63.06 91 GLY A CA 1
ATOM 634 C C . GLY A 1 91 ? 13.639 5.128 -18.871 1.00 63.06 91 GLY A C 1
ATOM 635 O O . GLY A 1 91 ? 14.642 5.645 -19.358 1.00 63.06 91 GLY A O 1
ATOM 636 N N . LYS A 1 92 ? 13.670 3.930 -18.284 1.00 57.12 92 LYS A N 1
ATOM 637 C CA . LYS A 1 92 ? 14.869 3.149 -17.968 1.00 57.12 92 LYS A CA 1
ATOM 638 C C . LYS A 1 92 ? 15.075 1.759 -18.613 1.00 57.12 92 LYS A C 1
ATOM 640 O O . LYS A 1 92 ? 15.983 1.119 -18.135 1.00 57.12 92 LYS A O 1
ATOM 645 N N . THR A 1 93 ? 14.373 1.237 -19.612 1.00 55.47 93 THR A N 1
ATOM 646 C CA . THR A 1 93 ? 14.519 -0.110 -20.248 1.00 55.47 93 THR A CA 1
ATOM 647 C C . THR A 1 93 ? 14.965 -1.304 -19.367 1.00 55.47 93 THR A C 1
AT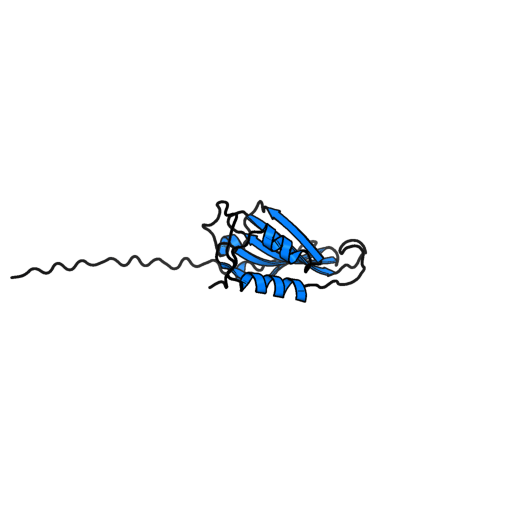OM 649 O O . THR A 1 93 ? 15.525 -2.279 -19.868 1.00 55.47 93 THR A O 1
ATOM 652 N N . ARG A 1 94 ? 14.764 -1.269 -18.043 1.00 64.19 94 ARG A N 1
ATOM 653 C CA . ARG A 1 94 ? 15.280 -2.259 -17.085 1.00 64.19 94 ARG A CA 1
ATOM 654 C C . ARG A 1 94 ? 14.277 -2.497 -15.969 1.00 64.19 94 ARG A C 1
ATOM 656 O O . ARG A 1 94 ? 13.642 -1.557 -15.498 1.00 64.19 94 ARG A O 1
ATOM 663 N N . ALA A 1 95 ? 14.236 -3.741 -15.494 1.00 76.69 95 ALA A N 1
ATOM 664 C CA . ALA A 1 95 ? 13.559 -4.107 -14.259 1.00 76.69 95 ALA A CA 1
ATOM 665 C C . ALA A 1 95 ? 14.162 -3.334 -13.075 1.00 76.69 95 ALA A C 1
ATOM 667 O O . ALA A 1 95 ? 15.375 -3.351 -12.843 1.00 76.69 95 ALA A O 1
ATOM 668 N N . MET A 1 96 ? 13.303 -2.638 -12.342 1.00 83.00 96 MET A N 1
ATOM 669 C CA . MET A 1 96 ? 13.604 -1.986 -11.079 1.00 83.00 96 MET A CA 1
ATOM 670 C C . MET A 1 96 ? 12.874 -2.735 -9.975 1.00 83.00 96 MET A C 1
ATOM 672 O O . MET A 1 96 ? 11.664 -2.931 -10.070 1.00 83.00 96 MET A O 1
ATOM 676 N N . ASP A 1 97 ? 13.589 -3.096 -8.916 1.00 89.94 97 ASP A N 1
ATOM 677 C CA . ASP A 1 97 ? 13.011 -3.777 -7.763 1.00 89.94 97 ASP A CA 1
ATOM 678 C C . ASP A 1 97 ? 13.488 -3.120 -6.462 1.00 89.94 97 ASP A C 1
ATOM 680 O O . ASP A 1 97 ? 14.671 -2.851 -6.258 1.00 89.94 97 ASP A O 1
ATOM 684 N N . ALA A 1 98 ? 12.523 -2.805 -5.613 1.00 91.19 98 ALA A N 1
ATOM 685 C CA . ALA A 1 98 ? 12.646 -2.224 -4.289 1.00 91.19 98 ALA A CA 1
ATOM 686 C C . ALA A 1 98 ? 11.762 -2.976 -3.273 1.00 91.19 98 ALA A C 1
ATOM 688 O O . ALA A 1 98 ? 11.525 -2.474 -2.170 1.00 91.19 98 ALA A O 1
ATOM 689 N N . ALA A 1 99 ? 11.261 -4.170 -3.608 1.00 89.06 99 ALA A N 1
ATOM 690 C CA . ALA A 1 99 ? 10.454 -4.996 -2.714 1.00 89.06 99 ALA A CA 1
ATOM 691 C C . ALA A 1 99 ? 11.186 -5.295 -1.397 1.00 89.06 99 ALA A C 1
ATOM 693 O O . ALA A 1 99 ? 10.588 -5.156 -0.328 1.00 89.06 99 ALA A O 1
ATOM 694 N N . ASP A 1 100 ? 12.496 -5.549 -1.460 1.00 90.62 100 ASP A N 1
ATOM 695 C CA . ASP A 1 100 ? 13.365 -5.779 -0.295 1.00 90.62 100 ASP A CA 1
ATOM 696 C C . ASP A 1 100 ? 13.526 -4.550 0.616 1.00 90.62 100 ASP A C 1
ATOM 698 O O . ASP A 1 100 ? 14.000 -4.659 1.745 1.00 90.62 100 ASP A O 1
ATOM 702 N N . LEU A 1 101 ? 13.120 -3.363 0.160 1.00 93.19 101 LEU A N 1
ATOM 703 C CA . LEU A 1 101 ? 13.099 -2.143 0.968 1.00 93.19 101 LEU A CA 1
ATOM 704 C C . LEU A 1 101 ? 11.690 -1.825 1.471 1.00 93.19 101 LEU A C 1
ATOM 706 O O . LEU A 1 101 ? 11.518 -1.426 2.625 1.00 93.19 101 LEU A O 1
ATOM 710 N N . VAL A 1 102 ? 10.680 -1.993 0.615 1.00 92.88 102 VAL A N 1
ATOM 711 C CA . VAL A 1 102 ? 9.279 -1.687 0.930 1.00 92.88 102 VAL A CA 1
ATOM 712 C C . VAL A 1 102 ? 8.706 -2.693 1.923 1.00 92.88 102 VAL A C 1
ATOM 714 O O . VAL A 1 102 ? 8.094 -2.285 2.912 1.00 92.88 102 VAL A O 1
ATOM 717 N N . HIS A 1 103 ? 8.916 -3.992 1.698 1.00 89.56 103 HIS A N 1
ATOM 718 C CA . HIS A 1 103 ? 8.305 -5.034 2.519 1.00 89.56 103 HIS A CA 1
ATOM 719 C C . HIS A 1 103 ? 8.796 -4.992 3.975 1.00 89.56 103 HIS A C 1
ATOM 721 O O . HIS A 1 103 ? 7.951 -4.914 4.872 1.00 89.56 103 HIS A O 1
ATOM 727 N N . PRO A 1 104 ? 10.113 -4.921 4.264 1.00 90.69 104 PRO A N 1
ATOM 728 C CA . PRO A 1 104 ? 10.576 -4.796 5.644 1.00 90.69 104 PRO A CA 1
ATOM 729 C C . PRO A 1 104 ? 10.163 -3.477 6.300 1.00 90.69 104 PRO A C 1
ATOM 731 O O . PRO A 1 104 ? 9.905 -3.454 7.499 1.00 90.69 104 PRO A O 1
ATOM 734 N N . ALA A 1 105 ? 10.057 -2.378 5.541 1.00 93.12 105 ALA A N 1
ATOM 735 C CA . ALA A 1 105 ? 9.573 -1.107 6.080 1.00 93.12 105 ALA A CA 1
ATOM 736 C C . ALA A 1 105 ? 8.099 -1.195 6.512 1.00 93.12 105 ALA A C 1
ATOM 738 O O . ALA A 1 105 ? 7.747 -0.712 7.588 1.00 93.12 105 ALA A O 1
ATOM 739 N N . LEU A 1 106 ? 7.249 -1.842 5.706 1.00 89.94 106 LEU A N 1
ATOM 740 C CA . LEU A 1 106 ? 5.859 -2.127 6.069 1.00 89.94 106 LEU A CA 1
ATOM 74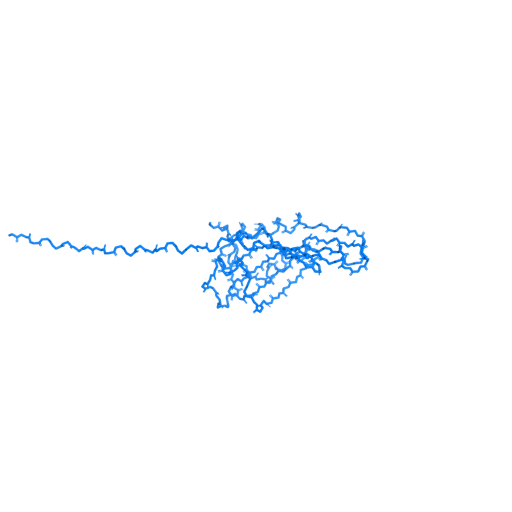1 C C . LEU A 1 106 ? 5.783 -3.035 7.298 1.00 89.94 106 LEU A C 1
ATOM 743 O O . LEU A 1 106 ? 5.104 -2.681 8.258 1.00 89.94 106 LEU A O 1
ATOM 747 N N . LEU A 1 107 ? 6.523 -4.149 7.312 1.00 88.00 107 LEU A N 1
ATOM 748 C CA . LEU A 1 107 ? 6.579 -5.050 8.468 1.00 88.00 107 LEU A CA 1
ATOM 749 C C . LEU A 1 107 ? 7.055 -4.336 9.736 1.00 88.00 107 LEU A C 1
ATOM 751 O O . LEU A 1 107 ? 6.487 -4.540 10.803 1.00 88.00 107 LEU A O 1
ATOM 755 N N . GLY A 1 108 ? 8.060 -3.466 9.627 1.00 89.56 108 GLY A N 1
ATOM 756 C CA . GLY A 1 108 ? 8.551 -2.668 10.747 1.00 89.56 108 GLY A CA 1
ATOM 757 C C . GLY A 1 108 ? 7.485 -1.734 11.320 1.00 89.56 108 GLY A C 1
ATOM 758 O O . GLY A 1 108 ? 7.407 -1.579 12.533 1.00 89.56 108 GLY A O 1
ATOM 759 N N . MET A 1 109 ? 6.631 -1.149 10.473 1.00 91.31 109 MET A N 1
ATOM 760 C CA . MET A 1 109 ? 5.496 -0.340 10.935 1.00 91.31 109 MET A CA 1
ATOM 761 C C . MET A 1 109 ? 4.406 -1.198 11.588 1.00 91.31 109 MET A C 1
ATOM 763 O O . MET A 1 109 ? 3.867 -0.796 12.615 1.00 91.31 109 MET A O 1
ATOM 767 N N . VAL A 1 110 ? 4.112 -2.373 11.022 1.00 85.50 110 VAL A N 1
ATOM 768 C CA . VAL A 1 110 ? 3.116 -3.326 11.548 1.00 85.50 110 VAL A CA 1
ATOM 769 C C . VAL A 1 110 ? 3.512 -3.882 12.910 1.00 85.50 110 VAL A C 1
ATOM 771 O O . VAL A 1 110 ? 2.673 -4.002 13.796 1.00 85.50 110 VAL A O 1
ATOM 774 N N . ASN A 1 111 ? 4.797 -4.178 13.090 1.00 84.81 111 ASN A N 1
ATOM 775 C CA . ASN A 1 111 ? 5.344 -4.705 14.338 1.00 84.81 111 ASN A CA 1
ATOM 776 C C . ASN A 1 111 ? 5.642 -3.609 15.375 1.00 84.81 111 ASN A C 1
ATOM 778 O O . ASN A 1 111 ? 6.181 -3.913 16.438 1.00 84.81 111 ASN A O 1
ATOM 782 N N . SER A 1 112 ? 5.339 -2.343 15.075 1.00 85.69 112 SER A N 1
ATOM 783 C CA . SER A 1 112 ? 5.504 -1.242 16.023 1.00 85.69 112 SER A CA 1
ATOM 784 C C . SER A 1 112 ? 4.201 -0.959 16.768 1.00 85.69 112 SER A C 1
ATOM 786 O O . SER A 1 112 ? 3.120 -1.025 16.194 1.00 85.69 112 SER A O 1
ATOM 788 N N . ASP A 1 113 ? 4.299 -0.548 18.030 1.00 84.69 113 ASP A N 1
ATOM 789 C CA . ASP A 1 113 ? 3.140 -0.114 18.821 1.00 84.69 113 ASP A CA 1
ATOM 790 C C . ASP A 1 113 ? 2.657 1.315 18.497 1.00 84.69 113 ASP A C 1
ATOM 792 O O . ASP A 1 113 ? 1.722 1.820 19.129 1.00 84.69 113 ASP A O 1
ATOM 796 N N . GLU A 1 114 ? 3.290 1.977 17.528 1.00 88.75 114 GLU A N 1
ATOM 797 C CA . GLU A 1 114 ? 3.031 3.364 17.160 1.00 88.75 114 GLU A CA 1
ATOM 798 C C . GLU A 1 114 ? 1.674 3.526 16.456 1.00 88.75 114 GLU A C 1
ATOM 800 O O . GLU A 1 114 ? 1.320 2.792 15.533 1.00 88.75 114 GLU A O 1
ATOM 805 N N . ALA A 1 115 ? 0.904 4.537 16.864 1.00 88.12 115 ALA A N 1
ATOM 806 C CA . ALA A 1 115 ? -0.287 4.948 16.130 1.00 88.12 115 ALA A CA 1
ATOM 807 C C . ALA A 1 115 ? 0.124 5.812 14.929 1.00 88.12 115 ALA A C 1
ATOM 809 O O . ALA A 1 115 ? 0.712 6.879 15.104 1.00 88.12 115 ALA A O 1
ATOM 810 N N . LEU A 1 116 ? -0.220 5.370 13.720 1.00 89.62 116 LEU A N 1
ATOM 811 C CA . LEU A 1 116 ? 0.183 5.998 12.464 1.00 89.62 116 LEU A CA 1
ATOM 812 C C . LEU A 1 116 ? -1.031 6.566 11.716 1.00 89.62 116 LEU A C 1
ATOM 814 O O . LEU A 1 116 ? -2.153 6.057 11.789 1.00 89.62 116 LEU A O 1
ATOM 818 N N . THR A 1 117 ? -0.802 7.641 10.969 1.00 92.06 117 THR A N 1
ATOM 819 C CA . THR A 1 117 ? -1.700 8.115 9.907 1.00 92.06 117 THR A CA 1
ATOM 820 C C . THR A 1 117 ? -1.256 7.567 8.549 1.00 92.06 117 THR A C 1
ATOM 822 O O . THR A 1 117 ? -0.124 7.106 8.386 1.00 92.06 117 THR A O 1
ATOM 825 N N . MET A 1 118 ? -2.116 7.662 7.529 1.00 91.44 118 MET A N 1
ATOM 826 C CA . MET A 1 118 ? -1.711 7.316 6.157 1.00 91.44 118 MET A CA 1
ATOM 827 C C . MET A 1 118 ? -0.611 8.247 5.638 1.00 91.44 118 MET A C 1
ATOM 829 O O . MET A 1 118 ? 0.259 7.819 4.885 1.00 91.44 118 MET A O 1
ATOM 833 N N . GLU A 1 119 ? -0.603 9.505 6.074 1.00 92.88 119 GLU A N 1
ATOM 834 C CA . GLU A 1 119 ? 0.463 10.454 5.769 1.00 92.88 119 GLU A CA 1
ATOM 835 C C . GLU A 1 119 ? 1.808 10.024 6.381 1.00 92.88 119 GLU A C 1
ATOM 837 O O . GLU A 1 119 ? 2.851 10.177 5.739 1.00 92.88 119 GLU A O 1
ATOM 842 N N . ASP A 1 120 ? 1.803 9.443 7.585 1.00 94.44 120 ASP A N 1
ATOM 843 C CA . ASP A 1 120 ? 3.011 8.903 8.221 1.00 94.44 120 ASP A CA 1
ATOM 844 C C . ASP A 1 120 ? 3.533 7.675 7.467 1.00 94.44 120 ASP A C 1
ATOM 846 O O . ASP A 1 120 ? 4.730 7.596 7.179 1.00 94.44 120 ASP A O 1
ATOM 850 N N . VAL A 1 121 ? 2.631 6.764 7.082 1.00 93.75 121 VAL A N 1
ATOM 851 C CA . VAL A 1 121 ? 2.951 5.586 6.258 1.00 93.75 121 VAL A CA 1
ATOM 852 C C . VAL A 1 121 ? 3.563 6.016 4.922 1.00 93.75 121 VAL A C 1
ATOM 854 O O . VAL A 1 121 ? 4.663 5.584 4.576 1.00 93.75 121 VAL A O 1
ATOM 857 N N . ALA A 1 122 ? 2.910 6.928 4.194 1.00 95.69 122 ALA A N 1
ATOM 858 C CA . ALA A 1 122 ? 3.412 7.434 2.918 1.00 95.69 122 ALA A CA 1
ATOM 859 C C . ALA A 1 122 ? 4.793 8.089 3.065 1.00 95.69 122 ALA A C 1
ATOM 861 O O . ALA A 1 122 ? 5.694 7.847 2.259 1.00 95.69 122 ALA A O 1
ATOM 862 N N . ARG A 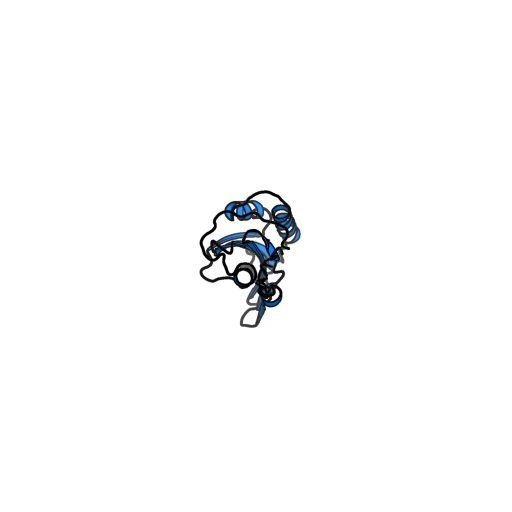1 123 ? 4.993 8.886 4.123 1.00 96.06 123 ARG A N 1
ATOM 863 C CA . ARG A 1 123 ? 6.277 9.536 4.403 1.00 96.06 123 ARG A CA 1
ATOM 864 C C . ARG A 1 123 ? 7.391 8.523 4.663 1.00 96.06 123 ARG A C 1
ATOM 866 O O . ARG A 1 123 ? 8.488 8.709 4.142 1.00 96.06 123 ARG A O 1
ATOM 873 N N . ARG A 1 124 ? 7.121 7.456 5.421 1.00 95.19 124 ARG A N 1
ATOM 874 C CA . ARG A 1 124 ? 8.103 6.394 5.713 1.00 95.19 124 ARG A CA 1
ATOM 875 C C . ARG A 1 124 ? 8.473 5.578 4.477 1.00 95.19 124 ARG A C 1
ATOM 877 O O . ARG A 1 124 ? 9.629 5.191 4.332 1.00 95.19 124 ARG A O 1
ATOM 884 N N . LEU A 1 125 ? 7.526 5.365 3.565 1.00 96.00 125 LEU A N 1
ATOM 885 C CA . LEU A 1 125 ? 7.764 4.607 2.334 1.00 96.00 125 LEU A CA 1
ATOM 886 C C . LEU A 1 125 ? 8.439 5.435 1.229 1.00 96.00 125 LEU A C 1
ATOM 888 O O . LEU A 1 125 ? 9.029 4.856 0.318 1.00 96.00 125 LEU A O 1
ATOM 892 N N . LYS A 1 126 ? 8.403 6.775 1.301 1.00 95.06 126 LYS A N 1
ATOM 893 C CA . LYS A 1 126 ? 8.867 7.676 0.227 1.00 95.06 126 LYS A CA 1
ATOM 894 C C . LYS A 1 126 ? 10.321 7.456 -0.207 1.00 95.06 126 LYS A C 1
ATOM 896 O O . LYS A 1 126 ? 10.627 7.656 -1.374 1.00 95.06 126 LYS A O 1
ATOM 901 N N . SER A 1 127 ? 11.209 7.063 0.706 1.00 91.56 127 SER A N 1
ATOM 902 C CA . SER A 1 127 ? 12.625 6.783 0.406 1.00 91.56 127 SER A CA 1
ATOM 903 C C . SER A 1 127 ? 12.933 5.298 0.182 1.00 91.56 127 SER A C 1
ATOM 905 O O . SER A 1 127 ? 14.095 4.936 0.008 1.00 91.56 127 SER A O 1
ATOM 907 N N . LYS A 1 128 ? 11.914 4.434 0.239 1.00 94.00 128 LYS A N 1
ATOM 908 C CA . LYS A 1 128 ? 12.040 2.971 0.150 1.00 94.00 128 LYS A CA 1
ATOM 909 C C . LYS A 1 128 ? 11.395 2.401 -1.108 1.00 94.00 128 LYS A C 1
ATOM 911 O O . LYS A 1 128 ? 11.835 1.366 -1.582 1.00 94.00 128 LYS A O 1
ATOM 916 N N . ALA A 1 129 ? 10.371 3.067 -1.631 1.00 94.06 129 ALA A N 1
ATOM 917 C CA . ALA A 1 129 ? 9.675 2.683 -2.850 1.00 94.06 129 ALA A CA 1
ATOM 918 C C . ALA A 1 129 ? 10.197 3.461 -4.066 1.00 94.06 129 ALA A C 1
ATOM 920 O O . ALA A 1 129 ? 10.725 4.564 -3.930 1.00 94.06 129 ALA A O 1
ATOM 921 N N . LEU A 1 130 ? 9.967 2.924 -5.265 1.00 92.00 130 LEU A N 1
ATOM 922 C CA . LEU A 1 130 ? 10.258 3.615 -6.526 1.00 92.00 130 LEU A CA 1
ATOM 923 C C . LEU A 1 130 ? 9.380 4.860 -6.695 1.00 92.00 130 LEU A C 1
ATOM 925 O O . LEU A 1 130 ? 9.808 5.887 -7.218 1.00 92.00 130 LEU A O 1
ATOM 929 N N . ARG A 1 131 ? 8.132 4.760 -6.232 1.00 92.75 131 ARG A N 1
ATOM 930 C CA . ARG A 1 131 ? 7.154 5.844 -6.200 1.00 92.75 131 ARG A CA 1
ATOM 931 C C . ARG A 1 131 ? 6.181 5.603 -5.056 1.00 92.75 131 ARG A C 1
ATOM 933 O O . ARG A 1 131 ? 5.760 4.471 -4.834 1.00 92.75 131 ARG A O 1
ATOM 940 N N . VAL A 1 132 ? 5.788 6.674 -4.375 1.00 95.06 132 VAL A N 1
ATOM 941 C CA . VAL A 1 132 ? 4.710 6.645 -3.381 1.00 95.06 132 VAL A CA 1
ATOM 942 C C . VAL A 1 132 ? 3.632 7.634 -3.779 1.00 95.06 132 VAL A C 1
ATOM 944 O O . VAL A 1 132 ? 3.934 8.779 -4.115 1.00 95.06 132 VAL A O 1
ATOM 947 N N . SER A 1 133 ? 2.381 7.202 -3.709 1.00 95.06 133 SER A N 1
ATOM 948 C CA . SER A 1 133 ? 1.215 8.061 -3.888 1.00 95.06 133 SER A CA 1
ATOM 949 C C . SER A 1 133 ? 0.164 7.754 -2.833 1.00 95.06 133 SER A C 1
ATOM 951 O O . SER A 1 133 ? 0.026 6.611 -2.399 1.00 95.06 133 SER A O 1
ATOM 953 N N . SER A 1 134 ? -0.607 8.764 -2.454 1.00 94.12 134 SER A N 1
ATOM 954 C CA . SER A 1 134 ? -1.793 8.608 -1.620 1.00 94.12 134 SER A CA 1
ATOM 955 C C . SER A 1 134 ? -3.044 8.988 -2.405 1.00 94.12 134 SER A C 1
ATOM 957 O O . SER A 1 134 ? -3.004 9.853 -3.278 1.00 94.12 134 SER A O 1
ATOM 959 N N . ALA A 1 135 ? -4.153 8.325 -2.102 1.00 92.75 135 ALA A N 1
ATOM 960 C CA . ALA A 1 135 ? -5.456 8.610 -2.686 1.00 92.75 135 ALA A CA 1
ATOM 961 C C . ALA A 1 135 ? -6.563 8.326 -1.667 1.00 92.75 135 ALA A C 1
ATOM 963 O O . ALA A 1 135 ? -6.347 7.617 -0.684 1.00 92.75 135 ALA A O 1
ATOM 964 N N . THR A 1 136 ? -7.755 8.851 -1.923 1.00 91.44 136 THR A N 1
ATOM 965 C CA . THR A 1 136 ? -8.985 8.376 -1.286 1.00 91.44 136 THR A CA 1
ATOM 966 C C . THR A 1 136 ? -9.745 7.559 -2.314 1.00 91.44 136 THR A C 1
ATOM 968 O O . THR A 1 136 ? -9.962 8.022 -3.431 1.00 91.44 136 THR A O 1
ATOM 971 N N . LEU A 1 137 ? -10.112 6.341 -1.942 1.00 87.12 137 LEU A N 1
ATOM 972 C CA . LEU A 1 137 ? -10.861 5.437 -2.794 1.00 87.12 137 LEU A CA 1
ATOM 973 C C . LEU A 1 137 ? -12.343 5.806 -2.778 1.00 87.12 137 LEU A C 1
ATOM 975 O O . LEU A 1 137 ? -12.926 6.051 -1.724 1.00 87.12 137 LEU A O 1
ATOM 979 N N . ASP A 1 138 ? -12.946 5.818 -3.960 1.00 82.88 138 ASP A N 1
ATOM 980 C CA . ASP A 1 138 ? -14.382 6.003 -4.179 1.00 82.88 138 ASP A CA 1
ATOM 981 C C . ASP A 1 138 ? -15.168 4.687 -4.038 1.00 82.88 138 ASP A C 1
ATOM 983 O O . ASP A 1 138 ? -16.394 4.691 -3.924 1.00 82.88 138 ASP A O 1
ATOM 987 N N . ARG A 1 139 ? -14.461 3.550 -4.033 1.00 83.44 139 ARG A N 1
ATOM 988 C CA . ARG A 1 139 ? -15.016 2.202 -3.895 1.00 83.44 139 ARG A CA 1
ATOM 989 C C . ARG A 1 139 ? -14.336 1.436 -2.767 1.00 83.44 139 ARG A C 1
ATOM 991 O O . ARG A 1 139 ? -13.128 1.523 -2.562 1.00 83.44 139 ARG A O 1
ATOM 998 N N . GLU A 1 140 ? -15.131 0.641 -2.055 1.00 82.19 140 GLU A N 1
ATOM 999 C CA . GLU A 1 140 ? -14.650 -0.259 -1.005 1.00 82.19 140 GLU A CA 1
ATOM 1000 C C . GLU A 1 140 ? -13.805 -1.387 -1.627 1.00 82.19 140 GLU A C 1
ATOM 1002 O O . GLU A 1 140 ? -14.289 -2.133 -2.482 1.00 82.19 140 GLU A O 1
ATOM 1007 N N . VAL A 1 141 ? -12.546 -1.524 -1.197 1.00 87.44 141 VAL A N 1
ATOM 1008 C CA . VAL A 1 141 ? -11.678 -2.639 -1.619 1.00 87.44 141 VAL A CA 1
ATOM 1009 C C . VAL A 1 141 ? -12.123 -3.941 -0.965 1.00 87.44 141 VAL A C 1
ATOM 1011 O O . VAL A 1 141 ? -12.601 -3.940 0.174 1.00 87.44 141 VAL A O 1
ATOM 1014 N N . CYS A 1 142 ? -11.927 -5.066 -1.659 1.00 87.88 142 CYS A N 1
ATOM 1015 C CA . CYS A 1 142 ? -12.382 -6.375 -1.189 1.00 87.88 142 CYS A CA 1
ATOM 1016 C C . CYS A 1 142 ? -11.884 -6.688 0.228 1.00 87.88 142 CYS A C 1
ATOM 1018 O O . CYS A 1 142 ? -12.689 -7.040 1.088 1.00 87.88 142 CYS A O 1
ATOM 1020 N N . ALA A 1 143 ? -10.591 -6.474 0.498 1.00 88.50 143 ALA A N 1
ATOM 1021 C CA . ALA A 1 143 ? -10.002 -6.752 1.807 1.00 88.50 143 ALA A CA 1
ATOM 1022 C C . ALA A 1 143 ? -10.661 -5.958 2.946 1.00 88.50 143 ALA A C 1
ATOM 1024 O O . ALA A 1 143 ? -10.874 -6.489 4.031 1.00 88.50 143 ALA A O 1
ATOM 1025 N N . CYS A 1 144 ? -11.057 -4.710 2.691 1.00 88.88 144 CYS A N 1
ATOM 1026 C CA . CYS A 1 144 ? -11.757 -3.895 3.680 1.00 88.88 144 CYS A CA 1
ATOM 1027 C C . CYS A 1 144 ? -13.186 -4.364 3.917 1.00 88.88 144 CYS A C 1
ATOM 1029 O O . CYS A 1 144 ? -13.616 -4.450 5.065 1.00 88.88 144 CYS A O 1
ATOM 1031 N N . ARG A 1 145 ? -13.906 -4.715 2.846 1.00 87.94 145 ARG A N 1
ATOM 1032 C CA . ARG A 1 145 ? -15.238 -5.317 2.962 1.00 87.94 145 ARG A CA 1
ATOM 1033 C C . ARG A 1 145 ? -15.195 -6.623 3.755 1.00 87.94 145 ARG A C 1
ATOM 1035 O O . ARG A 1 145 ? -16.139 -6.929 4.479 1.00 87.94 145 ARG A O 1
ATOM 1042 N N . ALA A 1 146 ? -14.118 -7.380 3.579 1.00 88.00 146 ALA A N 1
ATOM 1043 C CA . ALA A 1 146 ? -13.918 -8.676 4.192 1.00 88.00 146 ALA A CA 1
ATOM 1044 C C . ALA A 1 146 ? -13.578 -8.582 5.685 1.00 88.00 146 ALA A C 1
ATOM 1046 O O . ALA A 1 146 ? -14.291 -9.154 6.507 1.00 88.00 146 ALA A O 1
ATOM 1047 N N . ALA A 1 147 ? -12.538 -7.818 6.030 1.00 88.31 147 ALA A N 1
ATOM 1048 C CA . ALA A 1 147 ? -12.040 -7.707 7.400 1.00 88.31 147 ALA A CA 1
ATOM 1049 C C . ALA A 1 147 ? -12.849 -6.722 8.264 1.00 88.31 147 ALA A C 1
ATOM 1051 O O . ALA A 1 147 ? -12.996 -6.916 9.469 1.00 88.31 147 ALA A O 1
ATOM 1052 N N . TYR A 1 148 ? -13.414 -5.665 7.666 1.00 87.81 148 TYR A N 1
ATOM 1053 C CA . TYR A 1 148 ? -13.996 -4.540 8.405 1.00 87.81 148 TYR A CA 1
ATOM 1054 C C . TYR A 1 148 ? -15.332 -4.023 7.849 1.00 87.81 148 TYR A C 1
ATOM 1056 O O . TYR A 1 148 ? -15.484 -2.813 7.638 1.00 87.81 148 TYR A O 1
ATOM 1064 N N . PRO A 1 149 ? -16.362 -4.875 7.697 1.00 84.00 149 PRO A N 1
ATOM 1065 C CA . PRO A 1 149 ? -17.650 -4.463 7.127 1.00 84.00 149 PRO A CA 1
ATOM 1066 C C . PRO A 1 149 ? -18.335 -3.315 7.896 1.00 84.00 149 PRO A C 1
ATOM 1068 O O . PRO A 1 149 ? -19.114 -2.558 7.318 1.00 84.00 149 PRO A O 1
ATOM 1071 N N . GLY A 1 150 ? -18.043 -3.157 9.193 1.00 84.06 150 GLY A N 1
ATOM 1072 C CA . GLY A 1 150 ? -18.615 -2.108 10.045 1.00 84.06 150 GLY A CA 1
ATOM 1073 C C . GLY A 1 150 ? -17.860 -0.774 10.054 1.00 84.06 150 GLY A C 1
ATOM 1074 O O . GLY A 1 150 ? -18.335 0.175 10.675 1.00 84.06 150 GLY A O 1
ATOM 1075 N N . LEU A 1 151 ? -16.687 -0.663 9.417 1.00 82.38 151 LEU A N 1
ATOM 1076 C CA . LEU A 1 151 ? -15.823 0.513 9.587 1.00 82.38 151 LEU A CA 1
ATOM 1077 C C . LEU A 1 151 ? -16.047 1.654 8.603 1.00 82.38 151 LEU A C 1
ATOM 1079 O O . LEU A 1 151 ? -15.318 2.629 8.710 1.00 82.38 151 LEU A O 1
ATOM 1083 N N . ARG A 1 152 ? -17.068 1.599 7.748 1.00 72.12 152 ARG A N 1
ATOM 1084 C CA . ARG A 1 152 ? -17.355 2.493 6.602 1.00 72.12 152 ARG A CA 1
ATOM 1085 C C . ARG A 1 152 ? -17.439 4.024 6.866 1.00 72.12 152 ARG A C 1
ATOM 1087 O O . ARG A 1 152 ? -17.807 4.763 5.964 1.00 72.12 152 ARG A O 1
ATOM 1094 N N . ASN A 1 153 ? -17.083 4.515 8.061 1.00 57.16 153 ASN A N 1
ATOM 1095 C CA . ASN A 1 153 ? -17.328 5.870 8.576 1.00 57.16 153 ASN A CA 1
ATOM 1096 C C . ASN A 1 153 ? -16.066 6.624 9.086 1.00 57.16 153 ASN A C 1
ATOM 1098 O O . ASN A 1 153 ? -15.981 7.002 10.253 1.00 57.16 153 ASN A O 1
ATOM 1102 N N . GLY A 1 154 ? -15.083 6.906 8.228 1.00 62.06 154 GLY A N 1
ATOM 1103 C CA . GLY A 1 154 ? -14.257 8.126 8.323 1.00 62.06 154 GLY A CA 1
ATOM 1104 C C . GLY A 1 154 ? -13.074 8.183 9.308 1.00 62.06 154 GLY A C 1
ATOM 1105 O O . GLY A 1 154 ? -12.657 9.279 9.679 1.00 62.06 154 GLY A O 1
ATOM 1106 N N . LYS A 1 155 ? -12.482 7.062 9.742 1.00 64.50 155 LYS A N 1
ATOM 1107 C CA . LYS A 1 155 ? -11.338 7.079 10.690 1.00 64.50 155 LYS A CA 1
ATOM 1108 C C . LYS A 1 155 ? -10.030 7.601 10.068 1.00 64.50 155 LYS A C 1
ATOM 1110 O O . LYS A 1 155 ? -9.583 7.085 9.046 1.00 64.50 155 LYS A O 1
ATOM 1115 N N . THR A 1 156 ? -9.368 8.561 10.725 1.00 66.44 156 THR A N 1
ATOM 1116 C CA . THR A 1 156 ? -8.124 9.210 10.243 1.00 66.44 156 THR A CA 1
ATOM 1117 C C . THR A 1 156 ? -6.831 8.724 10.909 1.00 66.44 156 THR A C 1
ATOM 1119 O O . THR A 1 156 ? -5.751 8.972 10.376 1.00 66.44 156 THR A O 1
ATOM 1122 N N . ARG A 1 157 ? -6.920 8.029 12.048 1.00 72.81 157 ARG A N 1
ATOM 1123 C CA . ARG A 1 157 ? -5.784 7.455 12.790 1.00 72.81 157 ARG A CA 1
ATOM 1124 C C . ARG A 1 157 ? -6.040 5.988 13.092 1.00 72.81 157 ARG A C 1
ATOM 1126 O O . ARG A 1 157 ? -7.173 5.619 13.404 1.00 72.81 157 ARG A O 1
ATOM 1133 N N . PHE A 1 158 ? -4.992 5.178 13.014 1.00 76.75 158 PHE A N 1
ATOM 1134 C CA . PHE A 1 158 ? -5.060 3.741 13.243 1.00 76.75 158 PHE A CA 1
ATOM 1135 C C . PHE A 1 158 ? -3.777 3.245 13.907 1.00 76.75 158 PHE A C 1
ATOM 1137 O O . PHE A 1 158 ? -2.742 3.910 13.897 1.00 76.75 158 PHE A O 1
ATOM 1144 N N . ARG A 1 159 ? -3.864 2.059 14.498 1.00 74.81 159 ARG A N 1
ATOM 1145 C CA . ARG A 1 159 ? -2.706 1.305 14.962 1.00 74.81 159 ARG A CA 1
ATOM 1146 C C . ARG A 1 159 ? -2.589 0.100 14.050 1.00 74.81 159 ARG A C 1
ATOM 1148 O O . ARG A 1 159 ? -3.594 -0.578 13.844 1.00 74.81 159 ARG A O 1
ATOM 1155 N N . LEU A 1 160 ? -1.408 -0.113 13.488 1.00 76.19 160 LEU A N 1
ATOM 1156 C CA . LEU A 1 160 ? -1.109 -1.384 12.850 1.00 76.19 160 LEU A CA 1
ATOM 1157 C C . LEU A 1 160 ? -0.800 -2.388 13.968 1.00 76.19 160 LEU A C 1
ATOM 1159 O O . LEU A 1 160 ? -0.242 -2.029 15.002 1.00 76.19 160 LEU A O 1
ATOM 1163 N N . GLY A 1 161 ? -1.226 -3.621 13.792 1.00 69.06 161 GLY A N 1
ATOM 1164 C CA . GLY A 1 161 ? -0.978 -4.741 14.677 1.00 69.06 161 GLY A CA 1
ATOM 1165 C C . GLY A 1 161 ? -0.906 -6.015 13.850 1.00 69.06 161 GLY A C 1
ATOM 1166 O O . GLY A 1 161 ? -1.345 -6.050 12.704 1.00 69.06 161 GLY A O 1
ATOM 1167 N N . ALA A 1 162 ? -0.341 -7.074 14.414 1.00 58.41 162 ALA A N 1
ATOM 1168 C CA . ALA A 1 162 ? -0.421 -8.380 13.780 1.00 58.41 162 ALA A CA 1
ATOM 1169 C C . ALA A 1 162 ? -1.899 -8.808 13.762 1.00 58.41 162 ALA A C 1
ATOM 1171 O O . ALA A 1 162 ? -2.507 -8.925 14.829 1.00 58.41 162 ALA A O 1
ATOM 1172 N N . GLY A 1 163 ? -2.493 -8.957 12.572 1.00 53.94 163 GLY A N 1
ATOM 1173 C CA . GLY A 1 163 ? -3.839 -9.517 12.426 1.00 53.94 163 GLY A CA 1
ATOM 1174 C C . GLY A 1 163 ? -3.960 -10.840 13.191 1.00 53.94 163 GLY A C 1
ATOM 1175 O O . GLY A 1 163 ? -2.996 -11.607 13.237 1.00 53.94 163 GLY A O 1
ATOM 1176 N N . GLN A 1 164 ? -5.108 -11.050 13.842 1.00 40.16 164 GLN A N 1
ATOM 1177 C CA . GLN A 1 164 ? -5.437 -12.293 14.554 1.00 40.16 164 GLN A CA 1
ATOM 1178 C C . GLN A 1 164 ? -5.928 -13.365 13.586 1.00 40.16 164 GLN A C 1
ATOM 1180 O O . GLN A 1 164 ? -6.673 -12.999 12.649 1.00 40.16 164 GLN A O 1
#

Secondary structure (DSSP, 8-state):
------------------PPPGGGG-EEEEESEEEEEEEEEE-STTEEEEEEEEEETTEEEEEEEEEETTTTEEEEEEEEEE-SSTTSSSS-SS-EE-HHHHHHHHHHHHTS--EE-HHHHHHHHTTTSSEEEEEE-SS--HHHHHH-TT--S----EE-----